Protein AF-A0A959NMJ5-F1 (afdb_monomer_lite)

Structure (mmCIF, N/CA/C/O backbone):
data_AF-A0A959NMJ5-F1
#
_entry.id   AF-A0A959NMJ5-F1
#
loop_
_atom_site.group_PDB
_atom_site.id
_atom_site.type_symbol
_atom_site.label_atom_id
_atom_site.label_alt_id
_atom_site.label_comp_id
_atom_site.label_asym_id
_atom_site.label_entity_id
_atom_site.label_seq_id
_atom_site.pdbx_PDB_ins_code
_atom_site.Cartn_x
_atom_site.Cartn_y
_atom_site.Cartn_z
_atom_site.occupancy
_atom_site.B_iso_or_equiv
_atom_site.auth_seq_id
_atom_site.auth_comp_id
_atom_site.auth_asym_id
_atom_site.auth_atom_id
_atom_site.pdbx_PDB_model_num
ATOM 1 N N . MET A 1 1 ? -13.742 7.532 5.134 1.00 85.25 1 MET A N 1
ATOM 2 C CA . MET A 1 1 ? -12.399 6.947 5.394 1.00 85.25 1 MET A CA 1
ATOM 3 C C . MET A 1 1 ? -11.482 7.365 4.260 1.00 85.25 1 MET A C 1
ATOM 5 O O . MET A 1 1 ? -12.012 7.693 3.208 1.00 85.25 1 MET A O 1
ATOM 9 N N . LEU A 1 2 ? -10.166 7.375 4.455 1.00 86.94 2 LEU A N 1
ATOM 10 C CA . LEU A 1 2 ? -9.209 7.760 3.418 1.00 86.94 2 LEU A CA 1
ATOM 11 C C . LEU A 1 2 ? -8.274 6.590 3.106 1.00 86.94 2 LEU A C 1
ATOM 13 O O . LEU A 1 2 ? -7.537 6.137 3.982 1.00 86.94 2 LEU A O 1
ATOM 17 N N . LEU A 1 3 ? -8.311 6.115 1.866 1.00 87.12 3 LEU A N 1
ATOM 18 C CA . LEU A 1 3 ? -7.420 5.099 1.324 1.00 87.12 3 LEU A CA 1
ATOM 19 C C . LEU A 1 3 ? -6.298 5.774 0.531 1.00 87.12 3 LEU A C 1
ATOM 21 O O . LEU A 1 3 ? -6.520 6.303 -0.558 1.00 87.12 3 LEU A O 1
ATOM 25 N N . THR A 1 4 ? -5.081 5.726 1.055 1.00 90.12 4 THR A N 1
ATOM 26 C CA . THR A 1 4 ? -3.890 6.211 0.358 1.00 90.12 4 THR A CA 1
ATOM 27 C C . THR A 1 4 ? -3.205 5.054 -0.344 1.00 90.12 4 THR A C 1
ATOM 29 O O . THR A 1 4 ? -2.847 4.065 0.291 1.00 90.12 4 THR A O 1
ATOM 32 N N . ILE A 1 5 ? -2.997 5.184 -1.647 1.00 88.88 5 ILE A N 1
ATOM 33 C CA . ILE A 1 5 ? -2.252 4.238 -2.471 1.00 88.88 5 ILE A CA 1
ATOM 34 C C . ILE A 1 5 ? -0.891 4.845 -2.775 1.00 88.88 5 ILE A C 1
ATOM 36 O O . ILE A 1 5 ? -0.802 5.906 -3.391 1.00 88.88 5 ILE A O 1
ATOM 40 N N . TYR A 1 6 ? 0.165 4.157 -2.367 1.00 91.75 6 TYR A N 1
ATOM 41 C CA . TYR A 1 6 ? 1.539 4.518 -2.671 1.00 91.75 6 TYR A CA 1
ATOM 42 C C . TYR A 1 6 ? 2.019 3.704 -3.864 1.00 91.75 6 TYR A C 1
ATOM 44 O O . TYR A 1 6 ? 1.872 2.483 -3.868 1.00 91.75 6 TYR A O 1
ATOM 52 N N . SER A 1 7 ? 2.634 4.353 -4.845 1.00 91.81 7 SER A N 1
ATOM 53 C CA . SER A 1 7 ? 3.387 3.676 -5.898 1.00 91.81 7 SER A CA 1
ATOM 54 C C . SER A 1 7 ? 4.844 4.082 -5.852 1.00 91.81 7 SER A C 1
ATOM 56 O O . SER A 1 7 ? 5.159 5.263 -5.706 1.00 91.81 7 SER A O 1
ATOM 58 N N . SER A 1 8 ? 5.753 3.137 -6.038 1.00 91.50 8 SER A N 1
ATOM 59 C CA . SER A 1 8 ? 7.148 3.486 -6.246 1.00 91.50 8 SER A CA 1
ATOM 60 C C . SER A 1 8 ? 7.352 4.037 -7.660 1.00 91.50 8 SER A C 1
ATOM 62 O O . SER A 1 8 ? 6.741 3.580 -8.624 1.00 91.50 8 SER A O 1
ATOM 64 N N . LYS A 1 9 ? 8.303 4.952 -7.829 1.00 91.06 9 LYS A N 1
ATOM 65 C CA . LYS A 1 9 ? 8.936 5.150 -9.137 1.00 91.06 9 LYS A CA 1
ATOM 66 C C . LYS A 1 9 ? 9.541 3.830 -9.617 1.00 91.06 9 LYS A C 1
ATOM 68 O O . LYS A 1 9 ? 9.776 2.924 -8.813 1.00 91.06 9 LYS A O 1
ATOM 73 N N . ARG A 1 10 ? 9.793 3.719 -10.919 1.00 87.56 10 ARG A N 1
ATOM 74 C CA . ARG A 1 10 ? 10.476 2.543 -11.462 1.00 87.56 10 ARG A CA 1
ATOM 75 C C . ARG A 1 10 ? 11.859 2.395 -10.834 1.00 87.56 10 ARG A C 1
ATOM 77 O O . ARG A 1 10 ? 12.579 3.384 -10.674 1.00 87.56 10 ARG A O 1
ATOM 84 N N . ASP A 1 11 ? 12.207 1.172 -10.459 1.00 85.00 11 ASP A N 1
ATOM 85 C CA . ASP A 1 11 ? 13.571 0.838 -10.068 1.00 85.00 11 ASP A CA 1
ATOM 86 C C . ASP A 1 11 ? 14.489 0.697 -11.299 1.00 85.00 11 ASP A C 1
ATOM 88 O O . ASP A 1 11 ? 14.076 0.894 -12.444 1.00 85.00 11 ASP A O 1
ATOM 92 N N . THR A 1 12 ? 15.760 0.363 -11.069 1.00 85.31 12 THR A N 1
ATOM 93 C CA . THR A 1 12 ? 16.759 0.166 -12.134 1.00 85.31 12 THR A CA 1
ATOM 94 C C . THR A 1 12 ? 16.425 -0.979 -13.092 1.00 85.31 12 THR A C 1
ATOM 96 O O . THR A 1 12 ? 16.988 -1.031 -14.181 1.00 85.31 12 THR A O 1
ATOM 99 N N . TYR A 1 13 ? 15.532 -1.886 -12.695 1.00 85.31 13 TYR A N 1
ATOM 100 C CA . TYR A 1 13 ? 15.075 -3.031 -13.480 1.00 85.31 13 TYR A CA 1
ATOM 101 C C . TYR A 1 13 ? 13.715 -2.775 -14.147 1.00 85.31 13 TYR A C 1
ATOM 103 O O . TYR A 1 13 ? 13.199 -3.645 -14.841 1.00 85.31 13 TYR A O 1
ATOM 111 N N . GLY A 1 14 ? 13.143 -1.579 -13.969 1.00 83.19 14 GLY A N 1
ATOM 112 C CA . GLY A 1 14 ? 11.842 -1.206 -14.515 1.00 83.19 14 GLY A CA 1
ATOM 113 C C . GLY A 1 14 ? 10.646 -1.633 -13.662 1.00 83.19 14 GLY A C 1
ATOM 114 O O . GLY A 1 14 ? 9.516 -1.394 -14.087 1.00 83.19 14 GLY A O 1
ATOM 115 N N . ASN A 1 15 ? 10.864 -2.199 -12.469 1.00 83.75 15 ASN A N 1
ATOM 116 C CA . ASN A 1 15 ? 9.789 -2.651 -11.588 1.00 83.75 15 ASN A CA 1
ATOM 117 C C . ASN A 1 15 ? 9.131 -1.476 -10.862 1.00 83.75 15 ASN A C 1
ATOM 119 O O . ASN A 1 15 ? 9.808 -0.545 -10.412 1.00 83.75 15 ASN A O 1
ATOM 123 N N . THR A 1 16 ? 7.816 -1.570 -10.672 1.00 86.56 16 THR A N 1
ATOM 124 C CA . THR A 1 16 ? 7.027 -0.651 -9.849 1.00 86.56 16 THR A CA 1
ATOM 125 C C . THR A 1 16 ? 6.316 -1.435 -8.753 1.00 86.56 16 THR A C 1
ATOM 127 O O . THR A 1 16 ? 5.701 -2.464 -9.014 1.00 86.56 16 THR A O 1
ATOM 130 N N . TYR A 1 17 ? 6.378 -0.923 -7.528 1.00 87.31 17 TYR A N 1
ATOM 131 C CA . TYR A 1 17 ? 5.760 -1.522 -6.350 1.00 87.31 17 TYR A CA 1
ATOM 132 C C . TYR A 1 17 ? 4.595 -0.669 -5.868 1.00 87.31 17 TYR A C 1
ATOM 134 O O . TYR A 1 17 ? 4.612 0.553 -6.035 1.00 87.31 17 TYR A O 1
ATOM 142 N N . TYR A 1 18 ? 3.611 -1.302 -5.234 1.00 88.88 18 TYR A N 1
ATOM 143 C CA . TYR A 1 18 ? 2.432 -0.617 -4.720 1.00 88.88 18 TYR A CA 1
ATOM 144 C C . TYR A 1 18 ? 2.184 -0.974 -3.262 1.00 88.88 18 TYR A C 1
ATOM 146 O O . TYR A 1 18 ? 2.555 -2.041 -2.781 1.00 88.88 18 TYR A O 1
ATOM 154 N N . ALA A 1 19 ? 1.569 -0.055 -2.536 1.00 89.81 19 ALA A N 1
ATOM 155 C CA . ALA A 1 19 ? 1.131 -0.271 -1.170 1.00 89.81 19 ALA A CA 1
ATOM 156 C C . ALA A 1 19 ? -0.124 0.552 -0.898 1.00 89.81 19 ALA A C 1
ATOM 158 O O . ALA A 1 19 ? -0.402 1.524 -1.600 1.00 89.81 19 ALA A O 1
ATOM 159 N N . PHE A 1 20 ? -0.873 0.178 0.131 1.00 88.44 20 PHE A N 1
ATOM 160 C CA . PHE A 1 20 ? -2.051 0.908 0.570 1.00 88.44 20 PHE A CA 1
ATOM 161 C C . PHE A 1 20 ? -1.991 1.211 2.061 1.00 88.44 20 PHE A C 1
ATOM 163 O O . PHE A 1 20 ? -1.401 0.465 2.842 1.00 88.44 20 PHE A O 1
ATOM 170 N N . GLN A 1 21 ? -2.654 2.290 2.453 1.00 90.56 21 GLN A N 1
ATOM 171 C CA . GLN A 1 21 ? -2.900 2.642 3.839 1.00 90.56 21 GLN A CA 1
ATOM 172 C C . GLN A 1 21 ? -4.315 3.193 3.969 1.00 90.56 21 GLN A C 1
ATOM 174 O O . GLN A 1 21 ? -4.647 4.218 3.379 1.00 90.56 21 GLN A O 1
ATOM 179 N N . LEU A 1 22 ? -5.143 2.526 4.762 1.00 88.06 22 LEU A N 1
ATOM 180 C CA . LEU A 1 22 ? -6.466 3.003 5.127 1.00 88.06 22 LEU A CA 1
ATOM 181 C C . LEU A 1 22 ? -6.381 3.780 6.436 1.00 88.06 22 LEU A C 1
ATOM 183 O O . LEU A 1 22 ? -5.861 3.288 7.439 1.00 88.06 22 LEU A O 1
ATOM 187 N N . THR A 1 23 ? -6.939 4.983 6.436 1.00 90.25 23 THR A N 1
ATOM 188 C CA . THR A 1 23 ? -6.974 5.859 7.601 1.00 90.25 23 THR A CA 1
ATOM 189 C C . THR A 1 23 ? -8.382 6.362 7.895 1.00 90.25 23 THR A C 1
ATOM 191 O O . THR A 1 23 ? -9.219 6.557 7.006 1.00 90.25 23 THR A O 1
ATOM 194 N N . HIS A 1 24 ? -8.655 6.590 9.174 1.00 89.12 24 HIS A N 1
ATOM 195 C CA . HIS A 1 24 ? -9.881 7.221 9.639 1.00 89.12 24 HIS A CA 1
ATOM 196 C C . HIS A 1 24 ? -9.564 8.151 10.806 1.00 89.12 24 HIS A C 1
ATOM 198 O O . HIS A 1 24 ? -9.002 7.717 11.809 1.00 89.12 24 HIS A O 1
ATOM 204 N N . LEU A 1 25 ? -9.893 9.439 10.656 1.00 89.12 25 LEU A N 1
ATOM 205 C CA . LEU A 1 25 ? -9.668 10.469 11.680 1.00 89.12 25 LEU A CA 1
ATOM 206 C C . LEU A 1 25 ? -8.217 10.478 12.210 1.00 89.12 25 LEU A C 1
ATOM 208 O O . LEU A 1 25 ? -7.978 10.559 13.411 1.00 89.12 25 LEU A O 1
ATOM 212 N N . GLY A 1 26 ? -7.241 10.328 11.306 1.00 85.94 26 GLY A N 1
ATOM 213 C CA . GLY A 1 26 ? -5.809 10.319 11.633 1.00 85.94 26 GLY A CA 1
ATOM 214 C C . GLY A 1 26 ? -5.259 8.995 12.176 1.00 85.94 26 GLY A C 1
ATOM 215 O O . GLY A 1 26 ? -4.050 8.879 12.358 1.00 85.94 26 GLY A O 1
ATOM 216 N N . LYS A 1 27 ? -6.098 7.976 12.399 1.00 89.31 27 LYS A N 1
ATOM 217 C CA . LYS A 1 27 ? -5.649 6.633 12.795 1.00 89.31 27 LYS A CA 1
ATOM 218 C C . LYS A 1 27 ? -5.479 5.738 11.575 1.00 89.31 27 LYS A C 1
ATOM 220 O O . LYS A 1 27 ? -6.345 5.723 10.702 1.00 89.31 27 LYS A O 1
ATOM 225 N N . ILE A 1 28 ? -4.388 4.974 11.537 1.00 90.25 28 ILE A N 1
ATOM 226 C CA . ILE A 1 28 ? -4.180 3.913 10.546 1.00 90.25 28 ILE A CA 1
ATOM 227 C C . ILE A 1 28 ? -5.020 2.710 10.970 1.00 90.25 28 ILE A C 1
ATOM 229 O O . ILE A 1 28 ? -4.835 2.188 12.067 1.00 90.25 28 ILE A O 1
ATOM 233 N N . LEU A 1 29 ? -5.952 2.306 10.111 1.00 87.38 29 LEU A N 1
ATOM 234 C CA . LEU A 1 29 ? -6.800 1.134 10.320 1.00 87.38 29 LEU A CA 1
ATOM 235 C C . LEU A 1 29 ? -6.173 -0.118 9.705 1.00 87.38 29 LEU A C 1
ATOM 237 O O . LEU A 1 29 ? -6.181 -1.175 10.324 1.00 87.38 29 LEU A O 1
ATOM 241 N N . ALA A 1 30 ? -5.600 0.018 8.509 1.00 86.62 30 ALA A N 1
ATOM 242 C CA . ALA A 1 30 ? -4.950 -1.070 7.790 1.00 86.62 30 ALA A CA 1
ATOM 243 C C . ALA A 1 30 ? -3.845 -0.527 6.881 1.00 86.62 30 ALA A C 1
ATOM 245 O O . ALA A 1 30 ? -3.941 0.596 6.380 1.00 86.62 30 ALA A O 1
ATOM 246 N N . ASN A 1 31 ? -2.807 -1.323 6.646 1.00 90.50 31 ASN A N 1
ATOM 247 C CA . ASN A 1 31 ? -1.792 -1.049 5.640 1.00 90.50 31 ASN A CA 1
ATOM 248 C C . ASN A 1 31 ? -1.210 -2.344 5.075 1.00 90.50 31 ASN A C 1
ATOM 250 O O . ASN A 1 31 ? -1.262 -3.399 5.710 1.00 90.50 31 ASN A O 1
ATOM 254 N N . GLY A 1 32 ? -0.667 -2.263 3.866 1.00 89.38 32 GLY A N 1
ATOM 255 C CA . GLY A 1 32 ? -0.086 -3.433 3.232 1.00 89.38 32 GLY A CA 1
ATOM 256 C C . GLY A 1 32 ? 0.587 -3.146 1.904 1.00 89.38 32 GLY A C 1
ATOM 257 O O . GLY A 1 32 ? 0.328 -2.131 1.258 1.00 89.38 32 GLY A O 1
ATOM 258 N N . VAL A 1 33 ? 1.473 -4.054 1.511 1.00 89.62 33 VAL A N 1
ATOM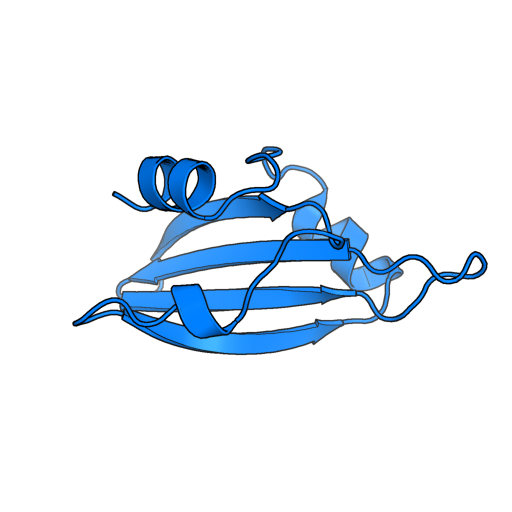 259 C CA . VAL A 1 33 ? 2.154 -4.049 0.210 1.00 89.62 33 VAL A CA 1
ATOM 260 C C . VAL A 1 33 ? 1.360 -4.901 -0.774 1.00 89.62 33 VAL A C 1
ATOM 262 O O . VAL A 1 33 ? 0.840 -5.956 -0.402 1.00 89.62 33 VAL A O 1
ATOM 265 N N . ILE A 1 34 ? 1.282 -4.431 -2.017 1.00 84.69 34 ILE A N 1
ATOM 266 C CA . ILE A 1 34 ? 0.531 -5.022 -3.123 1.00 84.69 34 ILE A CA 1
ATOM 267 C C . ILE A 1 34 ? 1.494 -5.275 -4.286 1.00 84.69 34 ILE A C 1
ATOM 269 O O . ILE A 1 34 ? 2.423 -4.498 -4.528 1.00 84.69 34 ILE A O 1
ATOM 273 N N . ASP A 1 35 ? 1.247 -6.349 -5.026 1.00 75.62 35 ASP A N 1
ATOM 274 C CA . ASP A 1 35 ? 1.942 -6.599 -6.285 1.00 75.62 35 ASP A CA 1
ATOM 275 C C . ASP A 1 35 ? 1.528 -5.611 -7.390 1.00 75.62 35 ASP A C 1
ATOM 277 O O . ASP A 1 35 ? 0.350 -5.269 -7.535 1.00 75.62 35 ASP A O 1
ATOM 281 N N . GLY A 1 36 ? 2.491 -5.150 -8.185 1.00 65.81 36 GLY A N 1
ATOM 282 C CA . GLY A 1 36 ? 2.261 -4.085 -9.157 1.00 65.81 36 GLY A CA 1
ATOM 283 C C . GLY A 1 36 ? 1.510 -4.491 -10.409 1.00 65.81 36 GLY A C 1
ATOM 284 O O . GLY A 1 36 ? 0.794 -3.664 -10.973 1.00 65.81 36 GLY A O 1
ATOM 285 N N . ASP A 1 37 ? 1.577 -5.764 -10.785 1.00 62.31 37 ASP A N 1
ATOM 286 C CA . ASP A 1 37 ? 0.972 -6.243 -12.030 1.00 62.31 37 ASP A CA 1
ATOM 287 C C . ASP A 1 37 ? -0.559 -6.369 -11.969 1.00 62.31 37 ASP A C 1
ATOM 289 O O . ASP A 1 37 ? -1.214 -6.504 -13.003 1.00 62.31 37 ASP A O 1
ATOM 293 N N . ASN A 1 38 ? -1.166 -6.282 -10.779 1.00 57.75 38 ASN A N 1
ATOM 294 C CA . ASN A 1 38 ? -2.589 -6.588 -10.589 1.00 57.75 38 ASN A CA 1
ATOM 295 C C . ASN A 1 38 ? -3.417 -5.459 -9.951 1.00 57.75 38 ASN A C 1
ATOM 297 O O . ASN A 1 38 ? -4.622 -5.616 -9.726 1.00 57.75 38 ASN A O 1
ATOM 301 N N . PHE A 1 39 ? -2.827 -4.281 -9.729 1.00 63.06 39 PHE A N 1
ATOM 302 C CA . PHE A 1 39 ? -3.564 -3.139 -9.196 1.00 63.06 39 PHE A CA 1
ATOM 303 C C . PHE A 1 39 ? -4.446 -2.468 -10.261 1.00 63.06 39 PHE A C 1
ATOM 305 O O . PHE A 1 39 ? -3.995 -1.695 -11.109 1.00 63.06 39 PHE A O 1
ATOM 312 N N . ARG A 1 40 ? -5.755 -2.720 -10.189 1.00 65.69 40 ARG A N 1
ATOM 313 C CA . ARG A 1 40 ? -6.760 -2.115 -11.071 1.00 65.69 40 ARG A CA 1
ATOM 314 C C . ARG A 1 40 ? -7.441 -0.930 -10.389 1.00 65.69 40 ARG A C 1
ATOM 316 O O . ARG A 1 40 ? -8.360 -1.106 -9.597 1.00 65.69 40 ARG A O 1
ATOM 323 N N . LYS A 1 41 ? -7.033 0.294 -10.756 1.00 61.50 41 LYS A N 1
ATOM 324 C CA . LYS A 1 41 ? -7.567 1.562 -10.204 1.00 61.50 41 LYS A CA 1
ATOM 325 C C . LYS A 1 41 ? -9.101 1.658 -10.212 1.00 61.50 41 LYS A C 1
ATOM 327 O O . LYS A 1 41 ? -9.677 2.283 -9.334 1.00 61.50 41 LYS A O 1
ATOM 332 N N . HIS A 1 42 ? -9.761 1.023 -11.180 1.00 61.19 42 HIS A N 1
ATOM 333 C CA . HIS A 1 42 ? -11.221 1.026 -11.309 1.00 61.19 42 HIS A CA 1
ATOM 334 C C . HIS A 1 42 ? -11.953 0.230 -10.217 1.00 61.19 42 HIS A C 1
ATOM 336 O O . HIS A 1 42 ? -13.139 0.459 -10.010 1.00 61.19 42 HIS A O 1
ATOM 342 N N . HIS A 1 43 ? -11.273 -0.661 -9.488 1.00 61.00 43 HIS A N 1
ATOM 343 C CA . HIS A 1 43 ? -11.878 -1.414 -8.381 1.00 61.00 43 HIS A CA 1
ATOM 344 C C . HIS A 1 43 ? -11.937 -0.622 -7.063 1.00 61.00 43 HIS A C 1
ATOM 346 O O . HIS A 1 43 ? -12.602 -1.047 -6.126 1.00 61.00 43 HIS A O 1
ATOM 352 N N . LEU A 1 44 ? -11.285 0.544 -6.988 1.00 63.59 44 LEU A N 1
ATOM 353 C CA . LEU A 1 44 ? -11.160 1.339 -5.759 1.00 63.59 44 LEU A CA 1
ATOM 354 C C . LEU A 1 44 ? -12.410 2.149 -5.400 1.00 63.59 44 LEU A C 1
ATOM 356 O O . LEU A 1 44 ? -12.445 2.751 -4.328 1.00 63.59 44 LEU A O 1
ATOM 360 N N . HIS A 1 45 ? -13.419 2.209 -6.274 1.00 61.88 45 HIS A N 1
ATOM 361 C CA . HIS A 1 45 ? -14.661 2.917 -5.974 1.00 61.88 45 HIS A CA 1
ATOM 362 C C . HIS A 1 45 ? -15.472 2.141 -4.925 1.00 61.88 45 HIS A C 1
ATOM 364 O O . HIS A 1 45 ? -16.341 1.336 -5.251 1.00 61.88 45 HIS A O 1
ATOM 370 N N . ILE A 1 46 ? -15.185 2.405 -3.649 1.00 65.50 46 ILE A N 1
ATOM 371 C CA . ILE A 1 46 ? -16.012 1.996 -2.513 1.00 65.50 46 ILE A CA 1
ATOM 372 C C . ILE A 1 46 ? -16.787 3.220 -2.026 1.00 65.50 46 ILE A C 1
ATOM 374 O O . ILE A 1 46 ? -16.202 4.249 -1.686 1.00 65.50 46 ILE A O 1
ATOM 378 N N . ASN A 1 47 ? -18.112 3.098 -1.942 1.00 67.75 47 ASN A N 1
ATOM 379 C CA . ASN A 1 47 ? -18.964 4.132 -1.355 1.00 67.75 47 ASN A CA 1
ATOM 380 C C . ASN A 1 47 ? -18.502 4.467 0.078 1.00 67.75 47 ASN A C 1
ATOM 382 O O . ASN A 1 47 ? -18.439 3.588 0.934 1.00 67.75 47 ASN A O 1
ATOM 386 N N . GLY A 1 48 ? -18.190 5.740 0.348 1.00 70.69 48 GLY A N 1
ATOM 387 C CA . GLY A 1 48 ? -17.770 6.223 1.676 1.00 70.69 48 GLY A CA 1
ATOM 388 C C . GLY A 1 48 ? -16.260 6.166 1.969 1.00 70.69 48 GLY A C 1
ATOM 389 O O . GLY A 1 48 ? -15.830 6.535 3.074 1.00 70.69 48 GLY A O 1
ATOM 390 N N . ILE A 1 49 ? -15.442 5.742 0.999 1.00 77.81 49 ILE A N 1
ATOM 391 C CA . ILE A 1 49 ? -13.977 5.790 1.077 1.00 77.81 49 ILE A CA 1
ATOM 392 C C . ILE A 1 49 ? -13.453 6.753 0.012 1.00 77.81 49 ILE A C 1
ATOM 394 O O . ILE A 1 49 ? -13.627 6.536 -1.183 1.00 77.81 49 ILE A O 1
ATOM 398 N N . GLU A 1 50 ? -12.795 7.819 0.453 1.00 83.88 50 GLU A N 1
ATOM 399 C CA . GLU A 1 50 ? -12.024 8.694 -0.425 1.00 83.88 50 GLU A CA 1
ATOM 400 C C . GLU A 1 50 ? -10.696 8.014 -0.753 1.00 83.88 50 GLU A C 1
ATOM 402 O O . GLU A 1 50 ? -10.102 7.375 0.118 1.00 83.88 50 GLU A O 1
ATOM 407 N N . TYR A 1 51 ? -10.216 8.148 -1.989 1.00 81.69 51 TYR A N 1
ATOM 408 C CA . TYR A 1 51 ? -8.933 7.581 -2.393 1.00 81.69 51 TYR A CA 1
ATOM 409 C C . TYR A 1 51 ? -7.954 8.674 -2.821 1.00 81.69 51 TYR A C 1
ATOM 411 O O . TYR A 1 51 ? -8.317 9.628 -3.509 1.00 81.69 51 TYR A O 1
ATOM 419 N N . VAL A 1 52 ? -6.688 8.504 -2.444 1.00 87.25 52 VAL A N 1
ATOM 420 C CA . VAL A 1 52 ? -5.572 9.349 -2.883 1.00 87.25 52 VAL A CA 1
ATOM 421 C C . VAL A 1 52 ? -4.470 8.455 -3.420 1.00 87.25 52 VAL A C 1
ATOM 423 O O . VAL A 1 52 ? -4.198 7.387 -2.879 1.00 87.25 52 VAL A O 1
ATOM 426 N N . TYR A 1 53 ? -3.827 8.895 -4.496 1.00 87.50 53 TYR A N 1
ATOM 427 C CA . TYR A 1 53 ? -2.693 8.206 -5.093 1.00 87.50 53 TYR A CA 1
ATOM 428 C C . TYR A 1 53 ? -1.438 9.065 -4.958 1.00 87.50 53 TYR A C 1
ATOM 430 O O . TYR A 1 53 ? -1.453 10.237 -5.334 1.00 87.50 53 TYR A O 1
ATOM 438 N N . GLN A 1 54 ? -0.354 8.478 -4.460 1.00 91.69 54 GLN A N 1
ATOM 439 C CA . GLN A 1 54 ? 0.917 9.158 -4.253 1.00 91.69 54 GLN A CA 1
ATOM 440 C C . GLN A 1 54 ? 2.066 8.339 -4.835 1.00 91.69 54 GLN A C 1
ATOM 442 O O . GLN A 1 54 ? 2.271 7.181 -4.480 1.00 91.69 54 GLN A O 1
ATOM 447 N N . GLU A 1 55 ? 2.853 8.961 -5.707 1.00 92.62 55 GLU A N 1
ATOM 448 C CA . GLU A 1 55 ? 4.085 8.363 -6.208 1.00 92.62 55 GLU A CA 1
ATOM 449 C C . GLU A 1 55 ? 5.275 8.770 -5.328 1.00 92.62 55 GLU A C 1
ATOM 451 O O . GLU A 1 55 ? 5.435 9.944 -4.994 1.00 92.62 55 GLU A O 1
ATOM 456 N N . LEU A 1 56 ? 6.120 7.800 -4.972 1.00 93.00 56 LEU A N 1
ATOM 457 C CA . LEU A 1 56 ? 7.291 7.976 -4.116 1.00 93.00 56 LEU A CA 1
ATOM 458 C C . LEU A 1 56 ? 8.569 7.466 -4.797 1.00 93.00 56 LEU A C 1
ATOM 460 O O . LEU A 1 56 ? 8.540 6.464 -5.516 1.00 93.00 5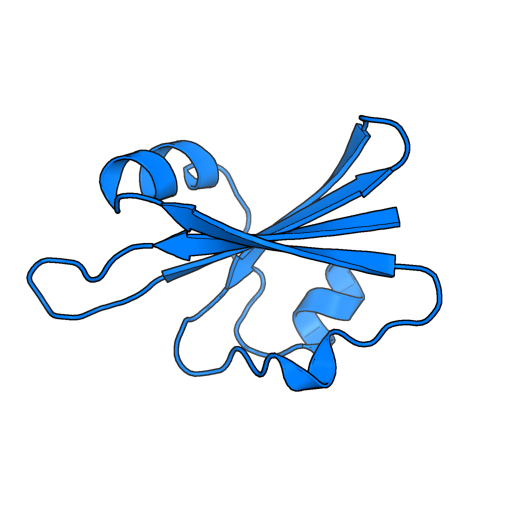6 LEU A O 1
ATOM 464 N N . PRO A 1 57 ? 9.738 8.072 -4.532 1.00 93.69 57 PRO A N 1
ATOM 465 C CA . PRO A 1 57 ? 11.024 7.449 -4.830 1.00 93.69 57 PRO A CA 1
ATOM 466 C C . PRO A 1 57 ? 11.133 6.047 -4.209 1.00 93.69 57 PRO A C 1
ATOM 468 O O . PRO A 1 57 ? 10.698 5.819 -3.082 1.00 93.69 57 PRO A O 1
ATOM 471 N N . VAL A 1 58 ? 11.777 5.102 -4.905 1.00 90.50 58 VAL A N 1
ATOM 472 C CA . VAL A 1 58 ? 11.857 3.687 -4.474 1.00 90.50 58 VAL A CA 1
ATOM 473 C C . VAL A 1 58 ? 12.437 3.530 -3.065 1.00 90.50 58 VAL A C 1
ATOM 475 O O . VAL A 1 58 ? 12.002 2.666 -2.308 1.00 90.50 58 VAL A O 1
ATOM 478 N N . ARG A 1 59 ? 13.418 4.362 -2.691 1.00 91.56 59 ARG A N 1
ATOM 479 C CA . ARG A 1 59 ? 14.020 4.330 -1.349 1.00 91.56 59 ARG A CA 1
ATOM 480 C C . ARG A 1 59 ? 13.024 4.730 -0.262 1.00 91.56 59 ARG A C 1
ATOM 482 O O . ARG A 1 59 ? 12.948 4.041 0.748 1.00 91.56 59 ARG A O 1
ATOM 489 N N . GLU A 1 60 ? 12.261 5.795 -0.488 1.00 93.75 60 GLU A N 1
ATOM 490 C CA . GLU A 1 60 ? 11.234 6.274 0.445 1.00 93.75 60 GLU A CA 1
ATOM 491 C C . GLU A 1 60 ? 10.096 5.266 0.566 1.00 93.75 60 GLU A C 1
ATOM 493 O O . GLU A 1 60 ? 9.692 4.926 1.674 1.00 93.75 60 GLU A O 1
ATOM 498 N N . PHE A 1 61 ? 9.662 4.703 -0.564 1.00 93.00 61 PHE A N 1
ATOM 499 C CA . PHE A 1 61 ? 8.674 3.631 -0.586 1.00 93.00 61 PHE A CA 1
ATOM 500 C C . PHE A 1 61 ? 9.130 2.442 0.272 1.00 93.00 61 PHE A C 1
ATOM 502 O O . PHE A 1 61 ? 8.421 2.031 1.184 1.00 93.00 61 PHE A O 1
ATOM 509 N N . LYS A 1 62 ? 10.353 1.938 0.050 1.00 89.81 62 LYS A N 1
ATOM 510 C CA . LYS A 1 62 ? 10.903 0.806 0.815 1.00 89.81 62 LYS A CA 1
ATOM 511 C C . LYS A 1 62 ? 11.057 1.109 2.306 1.00 89.81 62 LYS A C 1
ATOM 513 O O . LYS A 1 62 ? 10.930 0.195 3.115 1.00 89.81 62 LYS A O 1
ATOM 518 N N . GLN A 1 63 ? 11.356 2.354 2.680 1.00 94.00 63 GLN A N 1
ATOM 519 C CA . GLN A 1 63 ? 11.407 2.756 4.088 1.00 94.00 63 GLN A CA 1
ATOM 520 C C . GLN A 1 63 ? 10.013 2.775 4.717 1.00 94.00 63 GLN A C 1
ATOM 522 O O . GLN A 1 63 ? 9.841 2.219 5.801 1.00 94.00 63 GLN A O 1
ATOM 527 N N . LEU A 1 64 ? 9.029 3.354 4.023 1.00 93.12 64 LEU A N 1
ATOM 528 C CA . LEU A 1 64 ? 7.637 3.414 4.467 1.00 93.12 64 LEU A CA 1
ATOM 529 C C . LEU A 1 64 ? 7.065 2.010 4.689 1.00 93.12 64 LEU A C 1
ATOM 531 O O . LEU A 1 64 ? 6.491 1.729 5.739 1.00 93.12 64 LEU A O 1
ATOM 535 N N . THR A 1 65 ? 7.266 1.117 3.721 1.00 92.38 65 THR A N 1
ATOM 536 C CA . THR A 1 65 ? 6.640 -0.209 3.701 1.00 92.38 65 THR A CA 1
ATOM 537 C C . THR A 1 65 ? 7.471 -1.299 4.374 1.00 92.38 65 THR A C 1
ATOM 539 O O . THR A 1 65 ? 7.098 -2.469 4.312 1.00 92.38 65 THR A O 1
ATOM 542 N N . LYS A 1 66 ? 8.602 -0.958 5.009 1.00 90.81 66 LYS A N 1
ATOM 543 C CA . LYS A 1 66 ? 9.591 -1.930 5.516 1.00 90.81 66 LYS A CA 1
ATOM 544 C C . LYS A 1 66 ? 8.988 -3.011 6.420 1.00 90.81 66 LYS A C 1
ATOM 546 O O . LYS A 1 66 ? 9.429 -4.153 6.374 1.00 90.81 66 LYS A O 1
ATOM 551 N N . ASN A 1 67 ? 7.996 -2.640 7.228 1.00 89.69 67 ASN A N 1
ATOM 552 C CA . ASN A 1 67 ? 7.343 -3.524 8.198 1.00 89.69 67 ASN A CA 1
ATOM 553 C C . ASN A 1 67 ? 5.867 -3.784 7.859 1.00 89.69 67 ASN A C 1
ATOM 555 O O . ASN A 1 67 ? 5.096 -4.179 8.730 1.00 89.69 67 ASN A O 1
ATOM 559 N N . TRP A 1 68 ? 5.442 -3.489 6.630 1.00 91.06 68 TRP A N 1
ATOM 560 C CA . TRP A 1 68 ? 4.050 -3.663 6.228 1.00 91.06 68 TRP A CA 1
ATOM 561 C C . TRP A 1 68 ? 3.815 -5.101 5.784 1.00 91.06 68 TRP A C 1
ATOM 563 O O . TRP A 1 68 ? 4.677 -5.731 5.169 1.00 91.06 68 TRP A O 1
ATOM 573 N N . LYS A 1 69 ? 2.630 -5.624 6.097 1.00 87.00 69 LYS A N 1
ATOM 574 C CA . LYS A 1 69 ? 2.239 -6.972 5.690 1.00 87.00 69 LYS A CA 1
ATOM 575 C C . LYS A 1 69 ? 2.066 -7.020 4.169 1.00 87.00 69 LYS A C 1
ATOM 577 O O . LYS A 1 69 ? 1.565 -6.076 3.563 1.00 87.00 69 LYS A O 1
ATOM 582 N N . TYR A 1 70 ? 2.463 -8.125 3.549 1.00 85.50 70 TYR A N 1
ATOM 583 C CA . TYR A 1 70 ? 2.113 -8.386 2.157 1.00 85.50 70 TYR A CA 1
ATOM 584 C C . TYR A 1 70 ? 0.657 -8.860 2.084 1.00 85.50 70 TYR A C 1
ATOM 586 O O . TYR A 1 70 ? 0.294 -9.841 2.738 1.00 85.50 70 TYR A O 1
ATOM 594 N N . CYS A 1 71 ? -0.170 -8.150 1.320 1.00 77.12 71 CYS A N 1
ATOM 595 C CA . CYS A 1 71 ? -1.613 -8.387 1.245 1.00 77.12 71 CYS A CA 1
ATOM 596 C C . CYS A 1 71 ? -2.047 -9.095 -0.043 1.00 77.12 71 CYS A C 1
ATOM 598 O O . CYS A 1 71 ? -3.240 -9.201 -0.287 1.00 77.12 71 CYS A O 1
ATOM 600 N N . GLY A 1 72 ? -1.107 -9.594 -0.849 1.00 68.50 72 GLY A N 1
ATOM 601 C CA . GLY A 1 72 ? -1.430 -10.242 -2.116 1.00 68.50 72 GLY A CA 1
ATOM 602 C C . GLY A 1 72 ? -1.657 -9.247 -3.251 1.00 68.50 72 GLY A C 1
ATOM 603 O O . GLY A 1 72 ? -1.260 -8.082 -3.188 1.00 68.50 72 GLY A O 1
ATOM 604 N N . CYS A 1 73 ? -2.235 -9.746 -4.338 1.00 68.25 73 CYS A N 1
ATOM 605 C CA . CYS A 1 73 ? -2.253 -9.070 -5.632 1.00 68.25 73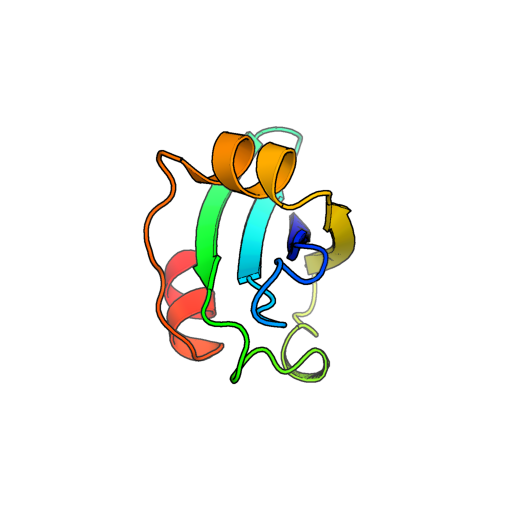 CYS A CA 1
ATOM 606 C C . CYS A 1 73 ? -3.652 -8.651 -6.101 1.00 68.25 73 CYS A C 1
ATOM 608 O O . CYS A 1 73 ? -3.751 -7.824 -7.003 1.00 68.25 73 CYS A O 1
ATOM 610 N N . ASN A 1 74 ? -4.734 -9.166 -5.510 1.00 66.44 74 ASN A N 1
ATOM 611 C CA . ASN A 1 74 ? -6.092 -8.858 -5.954 1.00 66.44 74 ASN A CA 1
ATOM 612 C C . ASN A 1 74 ? -6.830 -7.917 -4.974 1.00 66.44 74 ASN A C 1
ATOM 614 O O . ASN A 1 74 ? -6.489 -7.787 -3.800 1.00 66.44 74 ASN A O 1
ATOM 618 N N . TRP A 1 75 ? -7.843 -7.211 -5.483 1.00 67.25 75 TRP A N 1
ATOM 619 C CA . TRP A 1 75 ? -8.629 -6.260 -4.688 1.00 67.25 75 TRP A CA 1
ATOM 620 C C . TRP A 1 75 ? -9.456 -6.926 -3.587 1.00 67.25 75 TRP A C 1
ATOM 622 O O . TRP A 1 75 ? -9.699 -6.303 -2.561 1.00 67.25 75 TRP A O 1
ATOM 632 N N . GLU A 1 76 ? -9.870 -8.178 -3.774 1.00 69.44 76 GLU A N 1
ATOM 633 C CA . GLU A 1 76 ? -10.640 -8.911 -2.767 1.00 69.44 76 GLU A CA 1
ATOM 634 C C . GLU A 1 76 ? -9.798 -9.191 -1.515 1.00 69.44 76 GLU A C 1
ATOM 636 O O . GLU A 1 76 ? -10.271 -8.981 -0.399 1.00 69.44 76 GLU A O 1
ATOM 641 N N . ASP A 1 77 ? -8.521 -9.537 -1.684 1.00 67.75 77 ASP A N 1
ATOM 642 C CA . ASP A 1 77 ? -7.570 -9.718 -0.584 1.00 67.75 77 ASP A CA 1
ATOM 643 C C . ASP A 1 77 ? -7.345 -8.395 0.165 1.00 67.75 77 ASP A C 1
ATOM 645 O O . ASP A 1 77 ? -7.285 -8.361 1.398 1.00 67.75 77 ASP A O 1
ATOM 649 N N . ILE A 1 78 ? -7.275 -7.279 -0.573 1.00 69.62 78 ILE A N 1
ATOM 650 C CA . ILE A 1 78 ? -7.174 -5.927 -0.003 1.00 69.62 78 ILE A CA 1
ATOM 651 C C . ILE A 1 78 ? -8.462 -5.571 0.750 1.00 69.62 78 ILE A C 1
ATOM 653 O O . ILE A 1 78 ? -8.400 -5.068 1.870 1.00 69.62 78 ILE A O 1
ATOM 657 N N . ARG A 1 79 ? -9.632 -5.867 0.176 1.00 69.88 79 ARG A N 1
ATOM 658 C CA . ARG A 1 79 ? -10.940 -5.616 0.789 1.00 69.88 79 ARG A CA 1
ATOM 659 C C . ARG A 1 79 ? -11.092 -6.373 2.1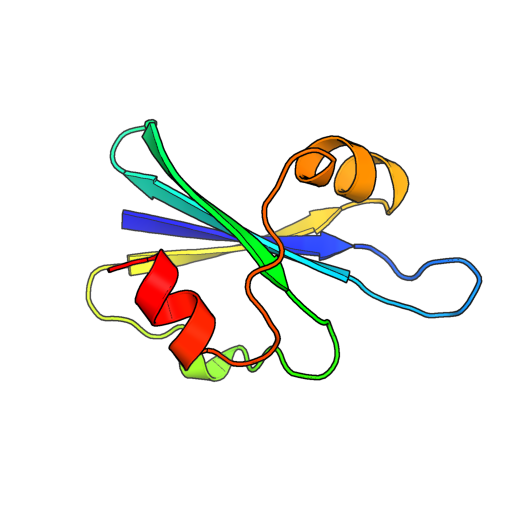07 1.00 69.88 79 ARG A C 1
ATOM 661 O O . ARG A 1 79 ? -11.566 -5.776 3.065 1.00 69.88 79 ARG A O 1
ATOM 668 N N . GLN A 1 80 ? -10.641 -7.625 2.179 1.00 70.44 80 GLN A N 1
ATOM 669 C CA . GLN A 1 80 ? -10.612 -8.408 3.422 1.00 70.44 80 GLN A CA 1
ATOM 670 C C . GLN A 1 80 ? -9.676 -7.829 4.494 1.00 70.44 80 GLN A C 1
ATOM 672 O O . GLN A 1 80 ? -9.854 -8.111 5.671 1.00 70.44 80 GLN A O 1
ATOM 677 N N . HIS A 1 81 ? -8.661 -7.050 4.108 1.00 65.00 81 HIS A N 1
ATOM 678 C CA . HIS A 1 81 ? -7.789 -6.357 5.063 1.00 65.00 81 HIS A CA 1
ATOM 679 C C . HIS A 1 81 ? -8.322 -4.972 5.467 1.00 65.00 81 HIS A C 1
ATOM 681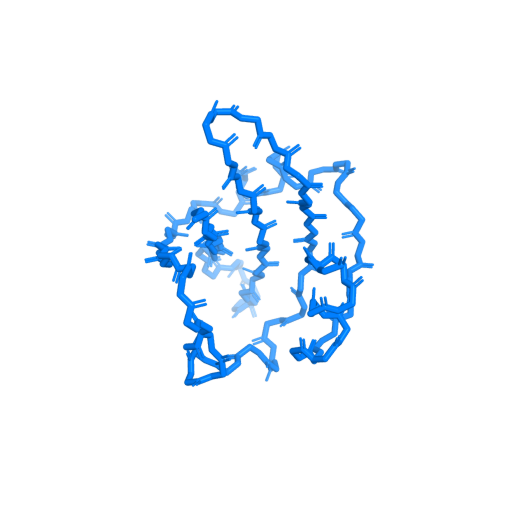 O O . HIS A 1 81 ? -7.871 -4.418 6.467 1.00 65.00 81 HIS A O 1
ATOM 687 N N . ILE A 1 82 ? -9.229 -4.395 4.674 1.00 65.38 82 ILE A N 1
ATOM 688 C CA . ILE A 1 82 ? -9.831 -3.069 4.881 1.00 65.38 82 ILE A CA 1
ATOM 689 C C . ILE A 1 82 ? -11.132 -3.150 5.701 1.00 65.38 82 ILE A C 1
ATOM 691 O O . ILE A 1 82 ? -11.414 -2.211 6.447 1.00 65.38 82 ILE A O 1
ATOM 695 N N . MET A 1 83 ? -11.923 -4.217 5.528 1.00 60.22 83 MET A N 1
ATOM 696 C CA . MET A 1 83 ? -13.208 -4.475 6.205 1.00 60.22 83 MET A CA 1
ATOM 697 C C . MET A 1 83 ? -13.054 -5.449 7.368 1.00 60.22 83 MET A C 1
ATOM 699 O O . MET A 1 83 ? -13.728 -5.211 8.394 1.00 60.22 83 MET A O 1
#

Radius of gyration: 12.21 Å; chains: 1; bounding box: 36×21×27 Å

Secondary structure (DSSP, 8-state):
-EEEEEEEPP-TTS---EEEEEEETTEEEEEEEE-GGG--GGGG--TT-EEEEEEE-HHHHHHHTTTPPB--SSHHHHHHHH-

pLDDT: mean 81.4, std 11.15, range [57.75, 94.0]

Sequence (83 aa):
MLLTIYSSKRDTYGNTYYAFQLTHLGKILANGVIDGDNFRKHHLHINGIEYVYQELPVREFKQLTKNWKYCGCNWEDIRQHIM

Foldseek 3Di:
DEKEKEKEDQDPVRAIWIKIFDDDPRD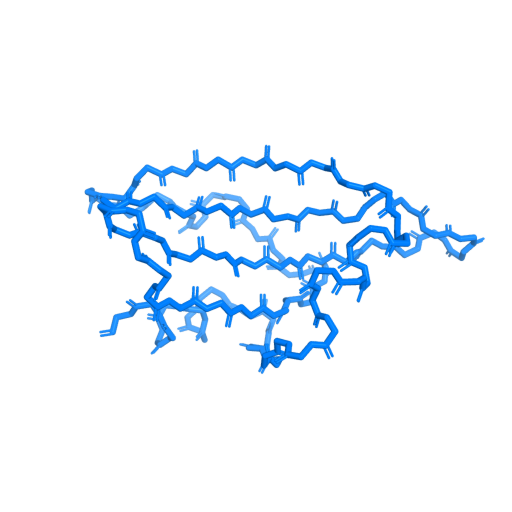TQAIATEHDVQDDPVVPPDPPYHYDYYYDHPVVVCVVCVPHYHQYHYVVSVVVRVD